Protein AF-A0A837LE75-F1 (afdb_monomer_lite)

Structure (mmCIF, N/CA/C/O backbone):
data_AF-A0A837LE75-F1
#
_entry.id   AF-A0A837LE75-F1
#
loop_
_atom_site.group_PDB
_atom_site.id
_atom_site.type_symbol
_atom_site.label_atom_id
_atom_site.label_alt_id
_atom_site.label_comp_id
_atom_site.label_asym_id
_atom_site.label_entity_id
_atom_site.label_seq_id
_atom_site.pdbx_PDB_ins_code
_atom_site.Cartn_x
_atom_site.Cartn_y
_atom_site.Cartn_z
_atom_site.occupancy
_atom_site.B_iso_or_equiv
_atom_site.auth_seq_id
_atom_site.auth_comp_id
_atom_site.auth_asym_id
_atom_site.auth_atom_id
_atom_site.pdbx_PDB_model_num
ATOM 1 N N . MET A 1 1 ? 60.185 0.222 -53.950 1.00 62.78 1 MET A N 1
ATOM 2 C CA . MET A 1 1 ? 59.502 -1.043 -53.575 1.00 62.78 1 MET A CA 1
ATOM 3 C C . MET A 1 1 ? 58.817 -0.956 -52.205 1.00 62.78 1 MET A C 1
ATOM 5 O O . MET A 1 1 ? 57.652 -1.313 -52.113 1.00 62.78 1 MET A O 1
ATOM 9 N N . ILE A 1 2 ? 59.466 -0.411 -51.167 1.00 72.25 2 ILE A N 1
ATOM 10 C CA . ILE A 1 2 ? 58.915 -0.300 -49.795 1.00 72.25 2 ILE A CA 1
ATOM 11 C C . ILE A 1 2 ? 57.685 0.628 -49.698 1.00 72.25 2 ILE A C 1
ATOM 13 O O . ILE A 1 2 ? 56.722 0.315 -49.006 1.00 72.25 2 ILE A O 1
ATOM 17 N N . SER A 1 3 ? 57.659 1.728 -50.453 1.00 73.44 3 SER A N 1
ATOM 18 C CA . SER A 1 3 ? 56.546 2.693 -50.466 1.00 73.44 3 SER A CA 1
ATOM 19 C C . SER A 1 3 ? 55.204 2.097 -50.919 1.00 73.44 3 SER A C 1
ATOM 21 O O . SER A 1 3 ? 54.156 2.481 -50.404 1.00 73.44 3 SER A O 1
ATOM 23 N N . ALA A 1 4 ? 55.215 1.122 -51.834 1.00 76.75 4 ALA A N 1
ATOM 24 C CA . ALA A 1 4 ? 54.007 0.430 -52.289 1.00 76.75 4 ALA A CA 1
ATOM 25 C C . ALA A 1 4 ? 53.453 -0.539 -51.229 1.00 76.75 4 ALA A C 1
ATOM 27 O O . ALA A 1 4 ? 52.238 -0.645 -51.063 1.00 76.75 4 ALA A O 1
ATOM 28 N N . LEU A 1 5 ? 54.339 -1.203 -50.478 1.00 78.44 5 LEU A N 1
ATOM 29 C CA . LEU A 1 5 ? 53.972 -2.072 -49.356 1.00 78.44 5 LEU A CA 1
ATOM 30 C C . LEU A 1 5 ? 53.360 -1.259 -48.213 1.00 78.44 5 LEU A C 1
ATOM 32 O O . LEU A 1 5 ? 52.272 -1.593 -47.752 1.00 78.44 5 LEU A O 1
ATOM 36 N N . VAL A 1 6 ? 53.992 -0.146 -47.826 1.00 86.25 6 VAL A N 1
ATOM 37 C CA . VAL A 1 6 ? 53.467 0.757 -46.786 1.00 86.25 6 VAL A CA 1
ATOM 38 C C . VAL A 1 6 ? 52.082 1.277 -47.167 1.00 86.25 6 VAL A C 1
ATOM 40 O O . VAL A 1 6 ? 51.155 1.198 -46.366 1.00 86.25 6 VAL A O 1
ATOM 43 N N . LYS A 1 7 ? 51.901 1.729 -48.414 1.00 82.06 7 LYS A N 1
ATOM 44 C CA . LYS A 1 7 ? 50.605 2.228 -48.897 1.00 82.06 7 LYS A CA 1
ATOM 45 C C . LYS A 1 7 ? 49.516 1.148 -48.877 1.00 82.06 7 LYS A C 1
ATOM 47 O O . LYS A 1 7 ? 48.367 1.452 -48.565 1.00 82.06 7 LYS A O 1
ATOM 52 N N . ARG A 1 8 ? 49.870 -0.111 -49.160 1.00 82.88 8 ARG A N 1
ATOM 53 C CA . ARG A 1 8 ? 48.943 -1.252 -49.118 1.00 82.88 8 ARG A CA 1
ATOM 54 C C . ARG A 1 8 ? 48.515 -1.598 -47.689 1.00 82.88 8 ARG A C 1
ATOM 56 O O . ARG A 1 8 ? 47.321 -1.759 -47.457 1.00 82.88 8 ARG A O 1
ATOM 63 N N . TYR A 1 9 ? 49.447 -1.644 -46.738 1.00 88.06 9 TYR A N 1
ATOM 64 C CA . TYR A 1 9 ? 49.122 -1.876 -45.324 1.00 88.06 9 TYR A C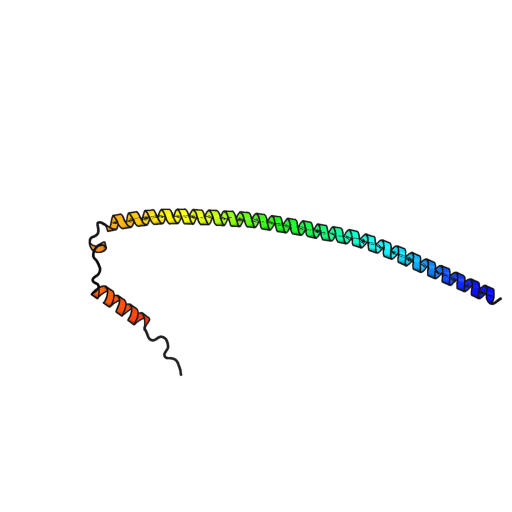A 1
ATOM 65 C C . TYR A 1 9 ? 48.324 -0.722 -44.709 1.00 88.06 9 TYR A C 1
ATOM 67 O O . TYR A 1 9 ? 47.401 -0.950 -43.932 1.00 88.06 9 TYR A O 1
ATOM 75 N N . TRP A 1 10 ? 48.622 0.515 -45.103 1.00 89.31 10 TRP A N 1
ATOM 76 C CA . TRP A 1 10 ? 47.895 1.692 -44.629 1.00 89.31 10 TRP A CA 1
ATOM 77 C C . TRP A 1 10 ? 46.443 1.718 -45.131 1.00 89.31 10 TRP A C 1
ATOM 79 O O . TRP A 1 10 ? 45.523 1.985 -44.361 1.00 89.31 10 TRP A O 1
ATOM 89 N N . LEU A 1 11 ? 46.219 1.337 -46.395 1.00 88.06 11 LEU A N 1
ATOM 90 C CA . LEU A 1 11 ? 44.876 1.118 -46.942 1.00 88.06 11 LEU A CA 1
ATOM 91 C C . LEU A 1 11 ? 44.121 0.009 -46.197 1.00 88.06 11 LEU A C 1
ATOM 93 O O . LEU A 1 11 ? 42.947 0.180 -45.887 1.00 88.06 11 LEU A O 1
ATOM 97 N N . GLN A 1 12 ? 44.783 -1.105 -45.874 1.00 87.50 12 GLN A N 1
ATOM 98 C CA . GLN A 1 12 ? 44.158 -2.195 -45.118 1.00 87.50 12 GLN A CA 1
ATOM 99 C C . GLN A 1 12 ? 43.742 -1.762 -43.706 1.00 87.50 12 GLN A C 1
ATOM 101 O O . GLN A 1 12 ? 42.633 -2.081 -43.283 1.00 87.50 12 GLN A O 1
ATOM 106 N N . LEU A 1 13 ? 44.578 -0.993 -43.002 1.00 92.00 13 LEU A N 1
ATOM 107 C CA . LEU A 1 13 ? 44.230 -0.455 -41.683 1.00 92.00 13 LEU A CA 1
ATOM 108 C C . LEU A 1 13 ? 43.022 0.483 -41.739 1.00 92.00 13 LEU A C 1
ATOM 110 O O . LEU A 1 13 ? 42.136 0.384 -40.892 1.00 92.00 13 LEU A O 1
ATOM 114 N N . LEU A 1 14 ? 42.948 1.346 -42.756 1.00 92.50 14 LEU A N 1
ATOM 115 C CA . LEU A 1 14 ? 41.791 2.219 -42.965 1.00 92.50 14 LEU A CA 1
ATOM 116 C C . LEU A 1 14 ? 40.505 1.421 -43.193 1.00 92.50 14 LEU A C 1
ATOM 118 O O . LEU A 1 14 ? 39.474 1.745 -42.610 1.00 92.50 14 LEU A O 1
ATOM 122 N N . VAL A 1 15 ? 40.568 0.355 -43.995 1.00 92.56 15 VAL A N 1
ATOM 123 C CA . VAL A 1 15 ? 39.413 -0.518 -44.252 1.00 92.56 15 VAL A CA 1
ATOM 124 C C . VAL A 1 15 ? 38.952 -1.215 -42.969 1.00 92.56 15 VAL A C 1
ATOM 126 O O . VAL A 1 15 ? 37.757 -1.232 -42.684 1.00 92.56 15 VAL A O 1
ATOM 129 N N . VAL A 1 16 ? 39.877 -1.737 -42.159 1.00 94.50 16 VAL A N 1
ATOM 130 C CA . VAL A 1 16 ? 39.540 -2.385 -40.878 1.00 94.50 16 VAL A CA 1
ATOM 131 C C . VAL A 1 16 ? 38.930 -1.385 -39.892 1.00 94.50 16 VAL A C 1
ATOM 133 O O . VAL A 1 16 ? 37.922 -1.695 -39.258 1.00 94.50 16 VAL A O 1
ATOM 136 N N . ALA A 1 17 ? 39.481 -0.172 -39.802 1.00 94.44 17 ALA A N 1
ATOM 137 C CA . ALA A 1 17 ? 38.923 0.887 -38.964 1.00 94.44 17 ALA A CA 1
ATOM 138 C C . ALA A 1 17 ? 37.493 1.257 -39.393 1.00 94.44 17 ALA A C 1
ATOM 140 O O . ALA A 1 17 ? 36.607 1.396 -38.550 1.00 94.44 17 ALA A O 1
ATOM 141 N N . LEU A 1 18 ? 37.245 1.347 -40.701 1.00 94.88 18 LEU A N 1
ATOM 142 C CA . LEU A 1 18 ? 35.936 1.695 -41.254 1.00 94.88 18 LEU A CA 1
ATOM 143 C C . LEU A 1 18 ? 34.887 0.605 -40.972 1.00 94.88 18 LEU A C 1
ATOM 145 O O . LEU A 1 18 ? 33.762 0.920 -40.583 1.00 94.88 18 LEU A O 1
ATOM 149 N N . ILE A 1 19 ? 35.272 -0.672 -41.074 1.00 94.38 19 ILE A N 1
ATOM 150 C CA . ILE A 1 19 ? 34.418 -1.812 -40.699 1.00 94.38 19 ILE A CA 1
ATOM 151 C C . ILE A 1 19 ? 34.115 -1.796 -39.194 1.00 94.38 19 ILE A C 1
ATOM 153 O O . ILE A 1 19 ? 32.966 -2.001 -38.803 1.00 94.38 19 ILE A O 1
ATOM 157 N N . GLY A 1 20 ? 35.112 -1.514 -38.350 1.00 93.94 20 GLY A N 1
ATOM 158 C CA . GLY A 1 20 ? 34.927 -1.418 -36.899 1.00 93.94 20 GLY A CA 1
ATOM 159 C C . GLY A 1 20 ? 33.935 -0.322 -36.500 1.00 93.94 20 GLY A C 1
ATOM 160 O O . GLY A 1 20 ? 33.038 -0.563 -35.692 1.00 93.94 20 GLY A O 1
ATOM 161 N N . VAL A 1 21 ? 34.038 0.859 -37.119 1.00 92.12 21 VAL A N 1
ATOM 162 C CA . VAL A 1 21 ? 33.100 1.971 -36.896 1.00 92.12 21 VAL A CA 1
ATOM 163 C C . VAL A 1 21 ? 31.687 1.593 -37.344 1.00 92.12 21 VAL A C 1
ATOM 165 O O . VAL A 1 21 ? 30.736 1.787 -36.588 1.00 92.12 21 VAL A O 1
ATOM 168 N N . LEU A 1 22 ? 31.533 0.998 -38.530 1.00 91.81 22 LEU A N 1
ATOM 169 C CA . LEU A 1 22 ? 30.228 0.539 -39.020 1.00 91.81 22 LEU A CA 1
ATOM 170 C C . LEU A 1 22 ? 29.589 -0.493 -38.080 1.00 91.81 22 LEU A C 1
ATOM 172 O O . LEU A 1 22 ? 28.404 -0.380 -37.767 1.00 91.81 22 LEU A O 1
ATOM 176 N N . ALA A 1 23 ? 30.363 -1.461 -37.585 1.00 89.12 23 ALA A N 1
ATOM 177 C CA . ALA A 1 23 ? 29.877 -2.465 -36.640 1.00 89.12 23 ALA A CA 1
ATOM 178 C C . ALA A 1 23 ? 29.416 -1.837 -35.312 1.00 89.12 23 ALA A C 1
ATOM 180 O O . ALA A 1 23 ? 28.351 -2.190 -34.802 1.00 89.12 23 ALA A O 1
ATOM 181 N N . PHE A 1 24 ? 30.169 -0.864 -34.788 1.00 89.00 24 PHE A N 1
ATOM 182 C CA . PHE A 1 24 ? 29.798 -0.127 -33.580 1.00 89.00 24 PHE A CA 1
ATOM 183 C C . PHE A 1 24 ? 28.486 0.646 -33.759 1.00 89.00 24 PHE A C 1
ATOM 185 O O . PHE A 1 24 ? 27.592 0.542 -32.921 1.00 89.00 24 PHE A O 1
ATOM 192 N N . PHE A 1 25 ? 28.334 1.371 -34.872 1.00 86.00 25 PHE A N 1
ATOM 193 C CA . PHE A 1 25 ? 27.112 2.125 -35.159 1.00 86.00 25 PHE A CA 1
ATOM 194 C C . PHE A 1 25 ? 25.889 1.219 -35.317 1.00 86.00 25 PHE A C 1
ATOM 196 O O . PHE A 1 25 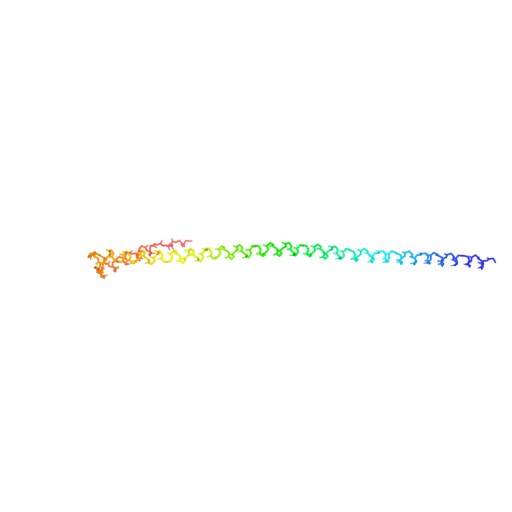? 24.826 1.535 -34.784 1.00 86.00 25 PHE A O 1
ATOM 203 N N . VAL A 1 26 ? 26.030 0.077 -35.996 1.00 84.56 26 VAL A N 1
ATOM 204 C CA . VAL A 1 26 ? 24.940 -0.902 -36.132 1.00 84.56 26 VAL A CA 1
ATOM 205 C C . VAL A 1 26 ? 24.535 -1.466 -34.770 1.00 84.56 26 VAL A C 1
ATOM 207 O O . VAL A 1 26 ? 23.338 -1.587 -34.500 1.00 84.56 26 VAL A O 1
ATOM 210 N N . ASN A 1 27 ? 25.499 -1.781 -33.901 1.00 80.81 27 ASN A N 1
ATOM 211 C CA . ASN A 1 27 ? 25.201 -2.295 -32.566 1.00 80.81 27 ASN A CA 1
ATOM 212 C C . ASN A 1 27 ? 24.532 -1.230 -31.684 1.00 80.81 27 ASN A C 1
ATOM 214 O O . ASN A 1 27 ? 23.483 -1.485 -31.105 1.00 80.81 27 ASN A O 1
ATOM 218 N N . HIS A 1 28 ? 25.062 -0.005 -31.681 1.00 80.19 28 HIS A N 1
ATOM 219 C CA . HIS A 1 28 ? 24.489 1.116 -30.934 1.00 80.19 28 HIS A CA 1
ATOM 220 C C . HIS A 1 28 ? 23.045 1.426 -31.362 1.00 80.19 28 HIS A C 1
ATOM 222 O O . HIS A 1 28 ? 22.177 1.674 -30.526 1.00 80.19 28 HIS A O 1
ATOM 228 N N . TYR A 1 29 ? 22.751 1.362 -32.665 1.00 74.50 29 TYR A N 1
ATOM 229 C CA . TYR A 1 29 ? 21.395 1.595 -33.164 1.00 74.50 29 TYR A CA 1
ATOM 230 C C . TYR A 1 29 ? 20.432 0.443 -32.827 1.00 74.50 29 TYR A C 1
ATOM 232 O O . TYR A 1 29 ? 19.246 0.679 -32.590 1.00 74.50 29 TYR A O 1
ATOM 240 N N . ARG A 1 30 ? 20.929 -0.801 -32.758 1.00 71.25 30 ARG A N 1
ATOM 241 C CA . ARG A 1 30 ? 20.142 -1.966 -32.319 1.00 71.25 30 ARG A CA 1
ATOM 242 C C . ARG A 1 30 ? 19.823 -1.924 -30.825 1.00 71.25 30 ARG A C 1
ATOM 244 O O . ARG A 1 30 ? 18.673 -2.165 -30.458 1.00 71.25 30 ARG A O 1
ATOM 251 N N . ASP A 1 31 ? 20.787 -1.557 -29.987 1.00 67.50 31 ASP A N 1
ATOM 252 C CA . ASP A 1 31 ? 20.604 -1.474 -28.532 1.00 67.50 31 ASP A CA 1
ATOM 253 C C . ASP A 1 31 ? 19.597 -0.372 -28.141 1.00 67.50 31 ASP A C 1
ATOM 255 O O . ASP A 1 31 ? 18.791 -0.540 -27.217 1.00 67.50 31 ASP A O 1
ATOM 259 N N . ASN A 1 32 ? 19.548 0.718 -28.916 1.00 63.75 32 ASN A N 1
ATOM 260 C CA . ASN A 1 32 ? 18.567 1.796 -28.742 1.00 63.75 32 ASN A CA 1
ATOM 261 C C . ASN A 1 32 ? 17.123 1.365 -29.078 1.00 63.75 32 ASN A C 1
ATOM 263 O O . ASN A 1 32 ? 16.166 1.868 -28.487 1.00 63.75 32 ASN A O 1
ATOM 267 N N . ALA A 1 33 ? 16.934 0.415 -29.998 1.00 62.53 33 ALA A N 1
ATOM 268 C CA . ALA A 1 33 ? 15.602 -0.099 -30.330 1.00 62.53 33 ALA A CA 1
ATOM 269 C C . ALA A 1 33 ? 15.056 -1.051 -29.250 1.00 62.53 33 ALA A C 1
ATOM 271 O O . ALA A 1 33 ? 13.855 -1.057 -28.966 1.00 62.53 33 ALA A O 1
ATOM 272 N N . ILE A 1 34 ? 15.934 -1.838 -28.621 1.00 64.25 34 ILE A N 1
ATOM 273 C CA . ILE A 1 34 ? 15.562 -2.791 -27.563 1.00 64.25 34 ILE A CA 1
ATOM 274 C C . ILE A 1 34 ? 15.176 -2.046 -26.281 1.00 64.25 34 ILE A C 1
ATOM 276 O O . ILE A 1 34 ? 14.158 -2.363 -25.667 1.00 64.25 34 ILE A O 1
ATOM 280 N N . THR A 1 35 ? 15.922 -1.001 -25.925 1.00 65.44 35 THR A N 1
ATOM 281 C CA . THR A 1 35 ? 15.638 -0.169 -24.745 1.00 65.44 35 THR A CA 1
ATOM 282 C C . THR A 1 35 ? 14.293 0.555 -24.834 1.00 65.44 35 THR A C 1
ATOM 284 O O . THR A 1 35 ? 13.582 0.638 -23.833 1.00 65.44 35 THR A O 1
ATOM 287 N N . TYR A 1 36 ? 13.881 1.022 -26.017 1.00 60.31 36 TYR A N 1
ATOM 288 C CA . TYR A 1 36 ? 12.577 1.678 -26.186 1.00 60.31 36 TYR A CA 1
ATOM 289 C C . TYR A 1 36 ? 11.393 0.715 -26.005 1.00 60.31 36 TYR A C 1
ATOM 291 O O . TYR A 1 36 ? 10.347 1.094 -25.470 1.00 60.31 36 TYR A O 1
ATOM 299 N N . LYS A 1 37 ? 11.554 -0.541 -26.439 1.00 62.62 37 LYS A N 1
ATOM 300 C CA . LYS A 1 37 ? 10.543 -1.590 -26.270 1.00 62.62 37 LYS A CA 1
ATOM 301 C C . LYS A 1 37 ? 10.470 -2.068 -24.818 1.00 62.62 37 LYS A C 1
ATOM 303 O O . LYS A 1 37 ? 9.375 -2.157 -24.273 1.00 62.62 37 LYS A O 1
ATOM 308 N N . ASP A 1 38 ? 11.620 -2.272 -24.178 1.00 70.50 38 ASP A N 1
ATOM 309 C CA . ASP A 1 38 ? 11.706 -2.670 -22.768 1.00 70.50 38 ASP A CA 1
ATOM 310 C C . ASP A 1 38 ? 11.086 -1.618 -21.834 1.00 70.50 38 ASP A C 1
ATOM 312 O O . ASP A 1 38 ? 10.307 -1.947 -20.941 1.00 70.50 38 ASP A O 1
ATOM 316 N N . GLN A 1 39 ? 11.319 -0.326 -22.096 1.00 62.66 39 GLN A N 1
ATOM 317 C CA . GLN A 1 39 ? 10.675 0.743 -21.328 1.00 62.66 39 GLN A CA 1
ATOM 318 C C . GLN A 1 39 ? 9.149 0.743 -21.470 1.00 62.66 39 GLN A C 1
ATOM 320 O O . GLN A 1 39 ? 8.448 0.991 -20.487 1.00 62.66 39 GLN A O 1
ATOM 325 N N . ARG A 1 40 ? 8.623 0.457 -22.668 1.00 61.97 40 ARG A N 1
ATOM 326 C CA . ARG A 1 40 ? 7.176 0.343 -22.904 1.00 61.97 40 ARG A CA 1
ATOM 327 C C . ARG A 1 40 ? 6.583 -0.856 -22.181 1.00 61.97 40 ARG A C 1
ATOM 329 O O . ARG A 1 40 ? 5.559 -0.688 -21.527 1.00 61.97 40 ARG A O 1
ATOM 336 N N . ASP A 1 41 ? 7.223 -2.018 -22.257 1.00 68.25 41 ASP A N 1
ATOM 337 C CA . ASP A 1 41 ? 6.757 -3.216 -21.554 1.00 68.25 41 ASP A CA 1
ATOM 338 C C . ASP A 1 41 ? 6.818 -3.008 -20.037 1.00 68.25 41 ASP A C 1
ATOM 340 O O . ASP A 1 41 ? 5.851 -3.295 -19.335 1.00 68.25 41 ASP A O 1
ATOM 344 N N . LYS A 1 42 ? 7.873 -2.370 -19.524 1.00 67.44 42 LYS A N 1
ATOM 345 C CA . LYS A 1 42 ? 7.983 -2.008 -18.106 1.00 67.44 42 LYS A CA 1
ATOM 346 C C . LYS A 1 42 ? 6.923 -0.994 -17.671 1.00 67.44 42 LYS A C 1
ATOM 348 O O . LYS A 1 42 ? 6.362 -1.122 -16.583 1.00 67.44 42 LYS A O 1
ATOM 353 N N . ALA A 1 43 ? 6.628 0.006 -18.501 1.00 64.94 43 ALA A N 1
ATOM 354 C CA . ALA A 1 43 ? 5.567 0.976 -18.237 1.00 64.94 43 ALA A CA 1
ATOM 355 C C . ALA A 1 43 ? 4.177 0.331 -18.297 1.00 64.94 43 ALA A C 1
ATOM 357 O O . ALA A 1 43 ? 3.335 0.639 -17.456 1.00 64.94 43 ALA A O 1
ATOM 358 N N . LYS A 1 44 ? 3.953 -0.594 -19.236 1.00 65.31 44 LYS A N 1
ATOM 359 C CA . LYS A 1 44 ? 2.702 -1.340 -19.378 1.00 65.31 44 LYS A CA 1
ATOM 360 C C . LYS A 1 44 ? 2.476 -2.274 -18.194 1.00 65.31 44 LYS A C 1
ATOM 362 O O . LYS A 1 44 ? 1.424 -2.194 -17.577 1.00 65.31 44 LYS A O 1
ATOM 367 N N . VAL A 1 45 ? 3.482 -3.057 -17.805 1.00 63.25 45 VAL A N 1
ATOM 368 C CA . VAL A 1 45 ? 3.434 -3.889 -16.593 1.00 63.25 45 VAL A CA 1
ATOM 369 C C . VAL A 1 45 ? 3.179 -3.018 -15.367 1.00 63.25 45 VAL A C 1
ATOM 371 O O . VAL A 1 45 ? 2.334 -3.350 -14.546 1.00 63.25 45 VAL A O 1
ATOM 374 N N . ARG A 1 46 ? 3.835 -1.857 -15.246 1.00 60.34 46 ARG A N 1
ATOM 375 C CA . ARG A 1 46 ? 3.591 -0.942 -14.123 1.00 60.34 46 ARG A CA 1
ATOM 376 C C . ARG A 1 46 ? 2.165 -0.382 -14.131 1.00 60.34 46 ARG A C 1
ATOM 378 O O . ARG A 1 46 ? 1.561 -0.281 -13.065 1.00 60.34 46 ARG A O 1
ATOM 385 N N . ALA A 1 47 ? 1.625 -0.043 -15.297 1.00 60.31 47 ALA A N 1
ATOM 386 C CA . ALA A 1 47 ? 0.250 0.421 -15.445 1.00 60.31 47 ALA A CA 1
ATOM 387 C C . ALA A 1 47 ? -0.755 -0.682 -15.086 1.00 60.31 47 ALA A C 1
ATOM 389 O O . ALA A 1 47 ? -1.597 -0.446 -14.230 1.00 60.31 47 ALA A O 1
ATOM 390 N N . GLU A 1 48 ? -0.590 -1.897 -15.615 1.00 61.22 48 GLU A N 1
ATOM 391 C CA . GLU A 1 48 ? -1.416 -3.065 -15.277 1.00 61.22 48 GLU A CA 1
ATOM 392 C C . GLU A 1 48 ? -1.323 -3.408 -13.782 1.00 61.22 48 GLU A C 1
ATOM 394 O O . GLU A 1 48 ? -2.343 -3.646 -13.138 1.00 61.22 48 GLU A O 1
ATOM 399 N N . THR A 1 49 ? -0.128 -3.352 -13.179 1.00 60.91 49 THR A N 1
ATOM 400 C CA . THR A 1 49 ? 0.015 -3.546 -11.725 1.00 60.91 49 THR A CA 1
ATOM 401 C C . THR A 1 49 ? -0.663 -2.436 -10.929 1.00 60.91 49 THR A C 1
ATOM 403 O O . THR A 1 49 ? -1.270 -2.720 -9.904 1.00 60.91 49 THR A O 1
ATOM 406 N N . SER A 1 50 ? -0.604 -1.184 -11.393 1.00 57.19 50 SER A N 1
ATOM 407 C CA . SER A 1 50 ? -1.237 -0.051 -10.708 1.00 57.19 50 SER A CA 1
ATOM 408 C C . SER A 1 50 ? -2.753 -0.132 -10.823 1.00 57.19 50 SER A C 1
ATOM 410 O O . SER A 1 50 ? -3.439 0.063 -9.833 1.00 57.19 50 SER A O 1
ATOM 412 N N . GLU A 1 51 ? -3.274 -0.507 -11.988 1.00 60.84 51 GLU A N 1
ATOM 413 C CA . GLU A 1 51 ? -4.698 -0.727 -12.233 1.00 60.84 51 GLU A CA 1
ATOM 414 C C . GLU A 1 51 ? -5.236 -1.906 -11.406 1.00 60.84 51 GLU A C 1
ATOM 416 O O . GLU A 1 51 ? -6.270 -1.784 -10.746 1.00 60.84 51 GLU A O 1
ATOM 421 N N . ALA A 1 52 ? -4.492 -3.014 -11.330 1.00 62.34 52 ALA A N 1
ATOM 422 C CA . ALA A 1 52 ? -4.830 -4.154 -10.479 1.00 62.34 52 ALA A CA 1
ATOM 423 C C . ALA A 1 52 ? -4.790 -3.805 -8.979 1.00 62.34 52 ALA A C 1
ATOM 425 O O . ALA A 1 52 ? -5.660 -4.235 -8.216 1.00 62.34 52 ALA A O 1
ATOM 426 N N . ILE A 1 53 ? -3.813 -3.005 -8.541 1.00 60.56 53 ILE A N 1
ATOM 427 C CA . ILE A 1 53 ? -3.744 -2.512 -7.160 1.00 60.56 53 ILE A CA 1
ATOM 428 C C . ILE A 1 53 ? -4.918 -1.564 -6.882 1.00 60.56 53 ILE A C 1
ATOM 430 O O . ILE A 1 53 ? -5.598 -1.719 -5.869 1.00 60.56 53 ILE A O 1
ATOM 434 N N . THR A 1 54 ? -5.215 -0.626 -7.782 1.00 62.41 54 THR A N 1
ATOM 435 C CA . THR A 1 54 ? -6.302 0.346 -7.615 1.00 62.41 54 THR A CA 1
ATOM 436 C C . THR A 1 54 ? -7.671 -0.328 -7.565 1.00 62.41 54 THR A C 1
ATOM 438 O O . THR A 1 54 ? -8.464 0.003 -6.685 1.00 62.41 54 THR A O 1
ATOM 441 N N . ASN A 1 55 ? -7.941 -1.322 -8.412 1.00 61.31 55 ASN A N 1
ATOM 442 C CA . ASN A 1 55 ? -9.202 -2.069 -8.376 1.00 61.31 55 ASN A CA 1
ATOM 443 C C . ASN A 1 55 ? -9.386 -2.837 -7.057 1.00 61.31 55 ASN A C 1
ATOM 445 O O . ASN A 1 55 ? -10.481 -2.837 -6.486 1.00 61.31 55 ASN A O 1
ATOM 449 N N . ASN A 1 56 ? -8.313 -3.422 -6.514 1.00 63.06 56 ASN A N 1
ATOM 450 C CA . ASN A 1 56 ? -8.353 -4.071 -5.202 1.00 63.06 56 ASN A CA 1
ATOM 451 C C . ASN A 1 56 ? -8.566 -3.067 -4.062 1.00 63.06 56 ASN A C 1
ATOM 453 O O . ASN A 1 56 ? -9.372 -3.316 -3.163 1.00 63.06 56 ASN A O 1
ATOM 457 N N . VAL A 1 57 ? -7.894 -1.913 -4.104 1.00 68.88 57 VAL A N 1
ATOM 458 C CA . VAL A 1 57 ? -8.039 -0.864 -3.084 1.00 68.88 57 VAL A CA 1
ATOM 459 C C . VAL A 1 57 ? -9.442 -0.254 -3.109 1.00 68.88 57 VAL A C 1
ATOM 461 O O . VAL A 1 57 ? -10.039 -0.108 -2.047 1.00 68.88 57 VAL A O 1
ATOM 464 N N . ILE A 1 58 ? -10.013 0.041 -4.283 1.00 69.31 58 ILE A N 1
ATOM 465 C CA . ILE A 1 58 ? -11.386 0.566 -4.408 1.00 69.31 58 ILE A CA 1
ATOM 466 C C . ILE A 1 58 ? -12.403 -0.452 -3.884 1.00 69.31 58 ILE A C 1
ATOM 468 O O . ILE A 1 58 ? -13.286 -0.096 -3.102 1.00 69.31 58 ILE A O 1
ATOM 472 N N . THR A 1 59 ? -12.252 -1.726 -4.256 1.00 72.75 59 THR A N 1
ATOM 473 C CA . THR A 1 59 ? -13.117 -2.809 -3.759 1.00 72.75 59 THR A CA 1
ATOM 474 C C . THR A 1 59 ? -13.037 -2.921 -2.236 1.00 72.75 59 THR A C 1
ATOM 476 O O . THR A 1 59 ? -14.061 -3.009 -1.560 1.00 72.75 59 THR A O 1
ATOM 479 N N . THR A 1 60 ? -11.827 -2.825 -1.680 1.00 69.00 60 THR A N 1
ATOM 480 C CA . THR A 1 60 ? -11.599 -2.843 -0.229 1.00 69.00 60 THR A CA 1
ATOM 481 C C . THR A 1 60 ? -12.198 -1.611 0.457 1.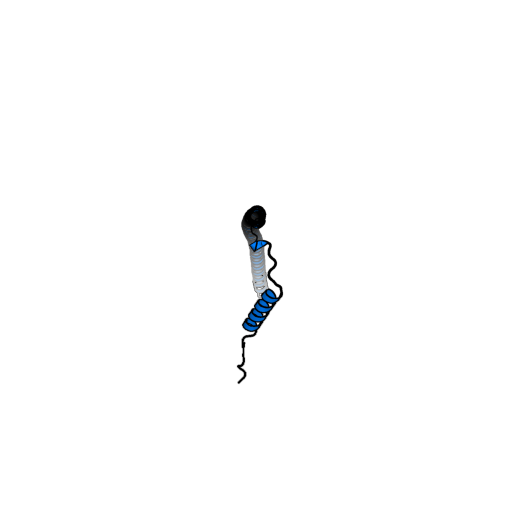00 69.00 60 THR A C 1
ATOM 483 O O . THR A 1 60 ? -12.801 -1.735 1.518 1.00 69.00 60 THR A O 1
ATOM 486 N N . MET A 1 61 ? -12.093 -0.425 -0.147 1.00 72.19 61 MET A N 1
ATOM 487 C CA . MET A 1 61 ? -12.655 0.822 0.385 1.00 72.19 61 MET A CA 1
ATOM 488 C C . MET A 1 61 ? -14.187 0.763 0.464 1.00 72.19 61 MET A C 1
ATOM 490 O O . MET A 1 61 ? -14.764 1.170 1.473 1.00 72.19 61 MET A O 1
ATOM 494 N N . ASN A 1 62 ? -14.838 0.219 -0.570 1.00 77.25 62 ASN A N 1
ATOM 495 C CA . ASN A 1 62 ? -16.286 0.001 -0.583 1.00 77.25 62 ASN A CA 1
ATOM 496 C C . ASN A 1 62 ? -16.699 -1.022 0.482 1.00 77.25 62 ASN A C 1
ATOM 498 O O . ASN A 1 62 ? -17.585 -0.736 1.281 1.00 77.25 62 ASN A O 1
ATOM 502 N N . LEU A 1 63 ? -15.986 -2.149 0.584 1.00 78.44 63 LEU A N 1
ATOM 503 C CA . LEU A 1 63 ? -16.238 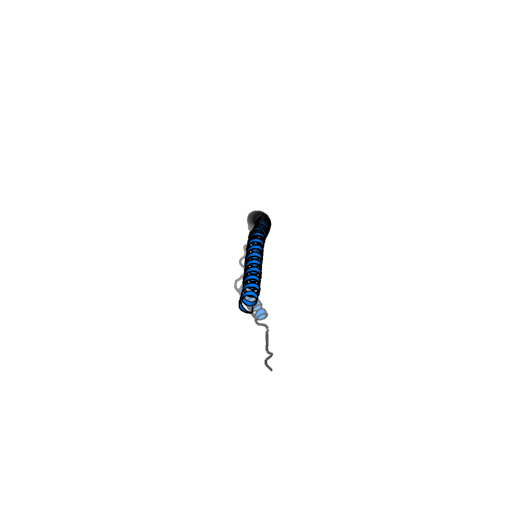-3.158 1.616 1.00 78.44 63 LEU A CA 1
ATOM 504 C C . LEU A 1 63 ? -16.097 -2.586 3.038 1.00 78.44 63 LEU A C 1
ATOM 506 O O . LEU A 1 63 ? -16.955 -2.812 3.887 1.00 78.44 63 LEU A O 1
ATOM 510 N N . ILE A 1 64 ? -15.041 -1.811 3.308 1.00 81.19 64 ILE A N 1
ATOM 511 C CA . ILE A 1 64 ? -14.834 -1.159 4.611 1.00 81.19 64 ILE A CA 1
ATOM 512 C C . ILE A 1 64 ? -15.952 -0.153 4.899 1.00 81.19 64 ILE A C 1
ATOM 514 O O . ILE A 1 64 ? -16.426 -0.073 6.035 1.00 81.19 64 ILE A O 1
ATOM 518 N N . ARG A 1 65 ? -16.385 0.612 3.891 1.00 81.19 65 ARG A N 1
ATOM 519 C CA . ARG A 1 65 ? -17.492 1.561 4.033 1.00 81.19 65 ARG A CA 1
ATOM 520 C C . ARG A 1 65 ? -18.793 0.846 4.383 1.00 81.19 65 ARG A C 1
ATOM 522 O O . ARG A 1 65 ? -19.454 1.271 5.328 1.00 81.19 65 ARG A O 1
ATOM 529 N N . ASP A 1 66 ? -19.106 -0.245 3.694 1.00 84.75 66 ASP A N 1
ATOM 530 C CA . ASP A 1 66 ? -20.314 -1.038 3.925 1.00 84.75 66 ASP A CA 1
ATOM 531 C C . ASP A 1 66 ? -20.304 -1.681 5.317 1.00 84.75 66 ASP A C 1
ATOM 533 O O . ASP A 1 66 ? -21.287 -1.582 6.053 1.00 84.75 66 ASP A O 1
ATOM 537 N N . ILE A 1 67 ? -19.169 -2.255 5.738 1.00 84.12 67 ILE A N 1
ATOM 538 C CA . ILE A 1 67 ? -18.997 -2.807 7.092 1.00 84.12 67 ILE A CA 1
ATOM 539 C C . ILE A 1 67 ? -19.145 -1.705 8.145 1.00 84.12 67 ILE A C 1
ATOM 541 O O . ILE A 1 67 ? -19.824 -1.899 9.156 1.00 84.12 67 ILE A O 1
ATOM 545 N N . SER A 1 68 ? -18.530 -0.542 7.925 1.00 88.38 68 SER A N 1
ATOM 546 C CA . SER A 1 68 ? -18.617 0.601 8.837 1.00 88.38 68 SER A CA 1
ATOM 547 C C . SER A 1 68 ? -20.053 1.109 8.952 1.00 88.38 68 SER A C 1
ATOM 549 O O . SER A 1 68 ? -20.550 1.302 10.060 1.00 88.38 68 SER A O 1
ATOM 551 N N . GLN A 1 69 ? -20.762 1.244 7.831 1.00 87.50 69 GLN A N 1
ATOM 552 C CA . GLN A 1 69 ? -22.157 1.673 7.807 1.00 87.50 69 GLN A CA 1
ATOM 553 C C . GLN A 1 69 ? -23.076 0.651 8.484 1.00 87.50 69 GLN A C 1
ATOM 555 O O . GLN A 1 69 ? -23.885 1.033 9.329 1.00 87.50 69 GLN A O 1
ATOM 560 N N . ALA A 1 70 ? -22.920 -0.642 8.190 1.00 89.12 70 ALA A N 1
ATOM 561 C CA . ALA A 1 70 ? -23.657 -1.707 8.868 1.00 89.12 70 ALA A CA 1
ATOM 562 C C . ALA A 1 70 ? -23.387 -1.704 10.382 1.00 89.12 70 ALA A C 1
ATOM 564 O O . ALA A 1 70 ? -24.316 -1.804 11.182 1.00 89.12 70 ALA A O 1
ATOM 565 N N . THR A 1 71 ? -22.130 -1.503 10.785 1.00 87.88 71 THR A N 1
ATOM 566 C CA . THR A 1 71 ? -21.731 -1.420 12.198 1.00 87.88 71 THR A CA 1
ATOM 567 C C . THR A 1 71 ? -22.338 -0.198 12.888 1.00 87.88 71 THR A C 1
ATOM 569 O O . THR A 1 71 ? -22.835 -0.312 14.007 1.00 87.88 71 THR A O 1
ATOM 572 N N . GLN A 1 72 ? -22.328 0.971 12.243 1.00 87.25 72 GLN A N 1
ATOM 573 C CA . GLN A 1 72 ? -22.940 2.189 12.784 1.00 87.25 72 GLN A CA 1
ATOM 574 C C . GLN A 1 72 ? -24.460 2.052 12.907 1.00 87.25 72 GLN A C 1
ATOM 576 O O . GLN A 1 72 ? -25.031 2.413 13.934 1.00 87.25 72 GLN A O 1
ATOM 581 N N . ASN A 1 73 ? -25.114 1.457 11.909 1.00 89.75 73 ASN A N 1
ATOM 582 C CA . ASN A 1 73 ? -26.548 1.186 11.955 1.00 89.75 73 ASN A CA 1
ATOM 583 C C . ASN A 1 73 ? -26.900 0.229 13.099 1.00 89.75 73 ASN A C 1
ATOM 585 O O . ASN A 1 73 ? -27.799 0.529 13.884 1.00 89.75 73 ASN A O 1
ATOM 589 N N . ALA A 1 74 ? -26.146 -0.864 13.258 1.00 87.19 74 ALA A N 1
ATOM 590 C CA . ALA A 1 74 ? -26.329 -1.795 14.368 1.00 87.19 74 ALA A CA 1
ATOM 591 C C . ALA A 1 74 ? -26.109 -1.115 15.730 1.00 87.19 74 ALA A C 1
ATOM 593 O O . ALA A 1 74 ? -26.866 -1.355 16.669 1.00 87.19 74 ALA A O 1
ATOM 594 N N . LYS A 1 75 ? -25.118 -0.218 15.849 1.00 85.38 75 LYS A N 1
ATOM 595 C CA . LYS A 1 75 ? -24.909 0.582 17.068 1.00 85.38 75 LYS A CA 1
ATOM 596 C C . LYS A 1 75 ? -26.096 1.493 17.377 1.00 85.38 75 LYS A C 1
ATOM 598 O O . LYS A 1 75 ? -26.521 1.540 18.529 1.00 85.38 75 LYS A O 1
ATOM 603 N N . ASN A 1 76 ? -26.644 2.177 16.376 1.00 88.38 76 ASN A N 1
ATOM 604 C CA . ASN A 1 76 ? -27.811 3.046 16.550 1.00 88.38 76 ASN A CA 1
ATOM 605 C C . ASN A 1 76 ? -29.056 2.248 16.960 1.00 88.38 76 ASN A C 1
ATOM 607 O O . ASN A 1 76 ? -29.798 2.661 17.852 1.00 88.38 76 ASN A O 1
ATOM 611 N N . GLU A 1 77 ? -29.267 1.081 16.352 1.00 88.56 77 GLU A N 1
ATOM 612 C CA . GLU A 1 77 ? -30.369 0.188 16.711 1.00 88.56 77 GLU A CA 1
ATOM 613 C C . GLU A 1 77 ? -30.221 -0.345 18.144 1.00 88.56 77 GLU A C 1
ATOM 615 O O . GLU A 1 77 ? -31.179 -0.321 18.923 1.00 88.56 77 GLU A O 1
ATOM 620 N N . LEU A 1 78 ? -29.008 -0.753 18.530 1.00 83.12 78 LEU A N 1
ATOM 621 C CA . LEU A 1 78 ? -28.693 -1.174 19.895 1.00 83.12 78 LEU A CA 1
ATOM 622 C C . LEU A 1 78 ? -28.904 -0.045 20.908 1.00 83.12 78 LEU A C 1
ATOM 624 O O . LEU A 1 78 ? -29.489 -0.293 21.963 1.00 83.12 78 LEU A O 1
ATOM 628 N N . ALA A 1 79 ? -28.484 1.183 20.594 1.00 82.62 79 ALA A N 1
ATOM 629 C CA . ALA A 1 79 ? -28.692 2.345 21.454 1.00 82.62 79 ALA A CA 1
ATOM 630 C C . ALA A 1 79 ? -30.189 2.609 21.679 1.00 82.62 79 ALA A C 1
ATOM 632 O O . ALA A 1 79 ? -30.631 2.698 22.824 1.00 82.62 79 ALA A O 1
ATOM 633 N N . LYS A 1 80 ? -30.992 2.604 20.607 1.00 82.62 80 LYS A N 1
ATOM 634 C CA . LYS A 1 80 ? -32.451 2.788 20.680 1.00 82.62 80 LYS A CA 1
ATOM 635 C C . LYS A 1 80 ? -33.146 1.673 21.474 1.00 82.62 80 LYS A C 1
ATOM 637 O O . LYS A 1 80 ? -34.051 1.927 22.276 1.00 82.62 80 LYS A O 1
ATOM 642 N N . LYS A 1 81 ? -32.718 0.420 21.283 1.00 78.88 81 LYS A N 1
ATOM 643 C CA . LYS A 1 81 ? -33.236 -0.739 22.030 1.00 78.88 81 LYS A CA 1
ATOM 644 C C . LYS A 1 81 ? -32.849 -0.681 23.512 1.00 78.88 81 LYS A C 1
ATOM 646 O O . LYS A 1 81 ? -33.657 -1.046 24.366 1.00 78.88 81 LYS A O 1
ATOM 651 N N . GLY A 1 82 ? -31.642 -0.206 23.819 1.00 75.25 82 GLY A N 1
ATOM 652 C CA . GLY A 1 82 ? -31.174 0.051 25.180 1.00 75.25 82 GLY A CA 1
ATOM 653 C C . GLY A 1 82 ? -31.975 1.154 25.871 1.00 75.25 82 GLY A C 1
ATOM 654 O O . GLY A 1 82 ? -32.439 0.952 26.989 1.00 75.25 82 GLY A O 1
ATOM 655 N N . GLU A 1 83 ? -32.218 2.269 25.184 1.00 74.00 83 GLU A N 1
ATOM 656 C CA . GLU A 1 83 ? -33.013 3.394 25.692 1.00 74.00 83 GLU A CA 1
ATOM 657 C C . GLU A 1 83 ? -34.446 2.958 26.037 1.00 74.00 83 GLU A C 1
ATOM 659 O O . GLU A 1 83 ? -34.929 3.205 27.142 1.00 74.00 83 GLU A O 1
ATOM 664 N N . THR A 1 84 ? -35.073 2.167 25.161 1.00 72.69 84 THR A N 1
ATOM 665 C CA . THR A 1 84 ? -36.402 1.577 25.412 1.00 72.69 84 THR A CA 1
ATOM 666 C C . THR A 1 84 ? -36.397 0.644 26.633 1.00 72.69 84 THR A C 1
ATOM 668 O O . THR A 1 84 ? -37.331 0.647 27.437 1.00 72.69 84 THR A O 1
ATOM 671 N N . ARG A 1 85 ? -35.330 -0.147 26.815 1.00 65.38 85 ARG A N 1
ATOM 672 C CA . ARG A 1 85 ? -35.191 -1.060 27.961 1.00 65.38 85 ARG A CA 1
ATOM 673 C C . ARG A 1 85 ? -35.001 -0.299 29.280 1.00 65.38 85 ARG A C 1
ATOM 675 O O . ARG A 1 85 ? -35.566 -0.714 30.287 1.00 65.38 85 ARG A O 1
ATOM 682 N N . ILE A 1 86 ? -34.243 0.800 29.286 1.00 69.81 86 ILE A N 1
ATOM 683 C CA . ILE A 1 86 ? -34.043 1.638 30.482 1.00 69.81 86 ILE A CA 1
ATOM 684 C C . ILE A 1 86 ? -35.368 2.264 30.930 1.00 69.81 86 ILE A C 1
ATOM 686 O O . ILE A 1 86 ? -35.655 2.268 32.126 1.00 69.81 86 ILE A O 1
ATOM 690 N N . VAL A 1 87 ? -36.190 2.739 29.989 1.00 72.81 87 VAL A N 1
ATOM 691 C CA . VAL A 1 87 ? -37.521 3.295 30.292 1.00 72.81 87 VAL A CA 1
ATOM 692 C C . VAL A 1 87 ? -38.418 2.243 30.946 1.00 72.81 87 VAL A C 1
ATOM 694 O O . VAL A 1 87 ? -39.005 2.510 31.989 1.00 72.81 87 VAL A O 1
ATOM 697 N N . TYR A 1 88 ? -38.457 1.022 30.403 1.00 73.44 88 TYR A N 1
ATOM 698 C CA . TYR A 1 88 ? -39.241 -0.068 30.993 1.00 73.44 88 TYR A CA 1
ATOM 699 C C . TYR A 1 88 ? -38.773 -0.437 32.409 1.00 73.44 88 TYR A C 1
ATOM 701 O O . TYR A 1 88 ? -39.595 -0.624 33.302 1.00 73.44 88 TYR A O 1
ATOM 709 N N . ILE A 1 89 ? -37.456 -0.516 32.633 1.00 73.38 89 ILE A N 1
ATOM 710 C CA . ILE A 1 89 ? -36.901 -0.833 33.957 1.00 73.38 89 ILE A CA 1
ATOM 711 C C . ILE A 1 89 ? -37.246 0.267 34.963 1.00 73.38 89 ILE A C 1
ATOM 713 O O . ILE A 1 89 ? -37.679 -0.048 36.065 1.00 73.38 89 ILE A O 1
ATOM 717 N N . ARG A 1 90 ? -37.111 1.547 34.592 1.00 73.88 90 ARG A N 1
ATOM 718 C CA . ARG A 1 90 ? -37.502 2.661 35.471 1.00 73.88 90 ARG A CA 1
ATOM 719 C C . ARG A 1 90 ? -38.985 2.602 35.828 1.00 73.88 90 ARG A C 1
ATOM 721 O O . ARG A 1 90 ? -39.310 2.681 37.003 1.00 73.88 90 ARG A O 1
ATOM 728 N N . GLN A 1 91 ? -39.850 2.356 34.846 1.00 77.38 91 GLN A N 1
ATOM 729 C CA . GLN A 1 91 ? -41.290 2.213 35.070 1.00 77.38 91 GLN A CA 1
ATOM 730 C C . GLN A 1 91 ? -41.627 1.050 36.019 1.00 77.38 91 GLN A C 1
ATOM 732 O O . GLN A 1 91 ? -42.529 1.167 36.842 1.00 77.38 91 GLN A O 1
ATOM 737 N N . ALA A 1 92 ? -40.903 -0.070 35.919 1.00 75.44 92 ALA A N 1
ATOM 738 C CA . ALA A 1 92 ? -41.081 -1.216 36.809 1.00 75.44 92 ALA A CA 1
ATOM 739 C C . ALA A 1 92 ? -40.554 -0.954 38.233 1.00 75.44 92 ALA A C 1
ATOM 741 O O . ALA A 1 92 ? -41.115 -1.475 39.193 1.00 75.44 92 ALA A O 1
ATOM 742 N N . LEU A 1 93 ? -39.500 -0.144 38.372 1.00 74.25 93 LEU A N 1
ATOM 743 C CA . LEU A 1 93 ? -38.900 0.214 39.662 1.00 74.25 93 LEU A CA 1
ATOM 744 C C . LEU A 1 93 ? -39.662 1.329 40.398 1.00 74.25 93 LEU A C 1
ATOM 746 O O . LEU A 1 93 ? -39.574 1.403 41.618 1.00 74.25 93 LEU A O 1
ATOM 750 N N . GLU A 1 94 ? -40.440 2.166 39.702 1.00 72.00 94 GLU A N 1
ATOM 751 C CA . GLU A 1 94 ? -41.246 3.235 40.322 1.00 72.00 94 GLU A CA 1
ATOM 752 C C . GLU A 1 94 ? -42.242 2.710 41.372 1.00 72.00 94 GLU A C 1
ATOM 754 O O .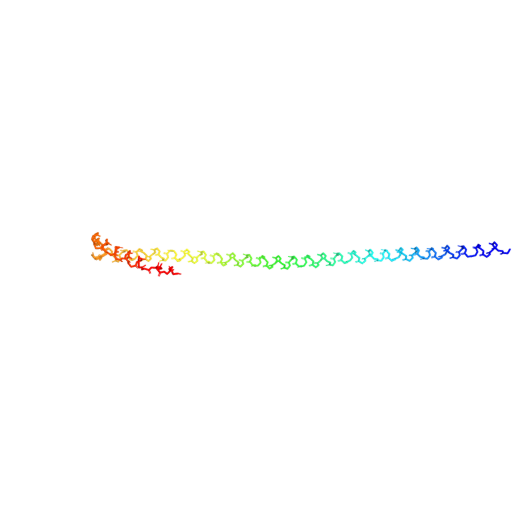 GLU A 1 94 ? -42.514 3.397 42.354 1.00 72.00 94 GLU A O 1
ATOM 759 N N . GLY A 1 95 ? -42.756 1.489 41.193 1.00 74.88 95 GLY A N 1
ATOM 760 C CA . GLY A 1 95 ? -43.683 0.846 42.129 1.00 74.88 95 GLY A CA 1
ATOM 761 C C . GLY A 1 95 ? -43.022 0.061 43.268 1.00 74.88 95 GLY A C 1
ATOM 762 O O . GLY A 1 95 ? -43.739 -0.420 44.145 1.00 74.88 95 GLY A O 1
ATOM 763 N N . ASP A 1 96 ? -41.693 -0.094 43.267 1.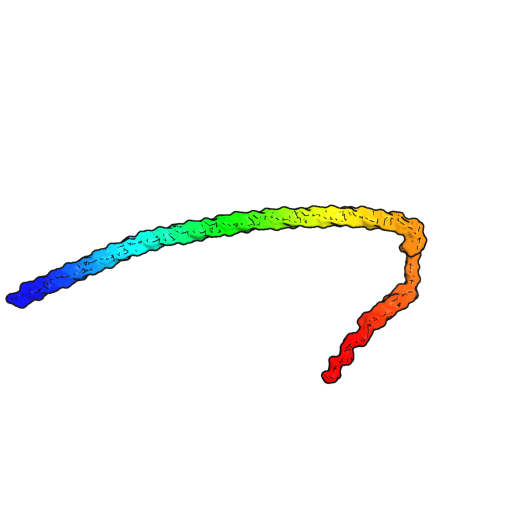00 80.94 96 ASP A N 1
ATOM 764 C CA . ASP A 1 96 ? -40.977 -0.892 44.266 1.00 80.94 96 ASP A CA 1
ATOM 765 C C . ASP A 1 96 ? -40.453 0.000 45.414 1.00 80.94 96 ASP A C 1
ATOM 767 O O . ASP A 1 96 ? -39.557 0.829 45.203 1.00 80.94 96 ASP A O 1
ATOM 771 N N . PRO A 1 97 ? -40.965 -0.152 46.652 1.00 75.50 97 PRO A N 1
ATOM 772 C CA . PRO A 1 97 ? -40.497 0.627 47.797 1.00 75.50 97 PRO A CA 1
ATOM 773 C C . PRO A 1 97 ? -39.013 0.388 48.119 1.00 75.50 97 PRO A C 1
ATOM 775 O O . PRO A 1 97 ? -38.358 1.289 48.643 1.00 75.50 97 PRO A O 1
ATOM 778 N N . CYS A 1 98 ? -38.446 -0.772 47.772 1.00 73.69 98 CYS A N 1
ATOM 779 C CA . CYS A 1 98 ? -37.031 -1.072 47.991 1.00 73.69 98 CYS A CA 1
ATOM 780 C C . CYS A 1 98 ? -36.097 -0.346 47.005 1.00 73.69 98 CYS A C 1
ATOM 782 O O . CYS A 1 98 ? -34.932 -0.136 47.335 1.00 73.69 98 CYS A O 1
ATOM 784 N N . ALA A 1 99 ? -36.584 0.064 45.828 1.00 75.56 99 ALA A N 1
ATOM 785 C CA . ALA A 1 99 ? -35.786 0.766 44.815 1.00 75.56 99 ALA A CA 1
ATOM 786 C C . ALA A 1 99 ? -35.700 2.286 45.051 1.00 75.56 99 ALA A C 1
ATOM 788 O O . ALA A 1 99 ? -34.729 2.923 44.642 1.00 75.56 99 ALA A O 1
ATOM 789 N N . ASN A 1 100 ? -36.697 2.859 45.730 1.00 70.25 100 ASN A N 1
ATOM 790 C CA . ASN A 1 100 ? -36.789 4.297 46.013 1.00 70.25 100 ASN A CA 1
ATOM 791 C C . ASN A 1 100 ? -36.259 4.684 47.406 1.00 70.25 100 ASN A C 1
ATOM 793 O O . ASN A 1 100 ? -36.110 5.869 47.712 1.00 70.25 100 ASN A O 1
ATOM 797 N N . GLN A 1 101 ? -35.971 3.700 48.262 1.00 80.75 101 GLN A N 1
ATOM 798 C CA . GLN A 1 101 ? -35.389 3.921 49.580 1.00 80.75 101 GLN A CA 1
ATOM 799 C C . GLN A 1 101 ? -33.895 4.247 49.437 1.00 80.75 101 GLN A C 1
ATOM 801 O O . GLN A 1 101 ? -33.112 3.419 48.971 1.00 80.75 101 GLN A O 1
ATOM 806 N N . LEU A 1 102 ? -33.469 5.436 49.877 1.00 78.19 102 LEU A N 1
ATOM 807 C CA . LEU A 1 102 ? -32.039 5.736 49.950 1.00 78.19 102 LEU A CA 1
ATOM 808 C C . LEU A 1 102 ? -31.358 4.789 50.942 1.00 78.19 102 LEU A C 1
ATOM 810 O O . LEU A 1 102 ? -31.798 4.642 52.086 1.00 78.19 102 LEU A O 1
ATOM 814 N N . VAL A 1 103 ? -30.248 4.186 50.512 1.00 81.75 103 VAL A N 1
ATOM 815 C CA . VAL A 1 103 ? -29.372 3.431 51.409 1.00 81.75 103 VAL A CA 1
ATOM 816 C C . VAL A 1 103 ? -28.818 4.409 52.453 1.00 81.75 103 VAL A C 1
ATOM 818 O O . VAL A 1 103 ? -28.254 5.437 52.068 1.00 81.75 103 VAL A O 1
ATOM 821 N N . PRO A 1 104 ? -28.964 4.131 53.762 1.00 88.44 104 PRO A N 1
ATOM 822 C CA . PRO A 1 104 ? -28.414 4.986 54.806 1.00 88.44 104 PRO A CA 1
ATOM 823 C C . PRO A 1 104 ? -26.914 5.210 54.595 1.00 88.44 104 PRO A C 1
ATOM 825 O O . PRO A 1 104 ? -26.167 4.249 54.394 1.00 88.44 104 PRO A O 1
ATOM 828 N N . SER A 1 105 ? -26.463 6.464 54.676 1.00 83.69 105 SER A N 1
ATOM 829 C CA . SER A 1 105 ? -25.065 6.839 54.415 1.00 83.69 105 SER A CA 1
ATOM 830 C C . SER A 1 105 ? -24.077 6.052 55.274 1.00 83.69 105 SER A C 1
ATOM 832 O O . SER A 1 105 ? -23.065 5.595 54.764 1.00 83.69 105 SER A O 1
ATOM 834 N N . ALA A 1 106 ? -24.420 5.779 56.535 1.00 84.69 106 ALA A N 1
ATOM 835 C CA . ALA A 1 106 ? -23.601 4.971 57.436 1.00 84.69 106 ALA A CA 1
ATOM 836 C C . ALA A 1 106 ? -23.350 3.541 56.915 1.00 84.69 106 ALA A C 1
ATOM 838 O O . ALA A 1 106 ? -22.246 3.016 57.052 1.00 84.69 106 ALA A O 1
ATOM 839 N N . ALA A 1 107 ? -24.352 2.911 56.292 1.00 85.31 107 ALA A N 1
ATOM 840 C CA . ALA A 1 107 ? -24.205 1.583 55.699 1.00 85.31 107 ALA A CA 1
ATOM 841 C C . ALA A 1 107 ? -23.377 1.643 54.405 1.00 85.31 107 ALA A C 1
ATOM 843 O O . ALA A 1 107 ? -22.505 0.803 54.193 1.00 85.31 107 ALA A O 1
ATOM 844 N N . ALA A 1 108 ? -23.609 2.663 53.572 1.00 87.25 108 ALA A N 1
ATOM 845 C CA . ALA A 1 108 ? -22.839 2.883 52.350 1.00 87.25 108 ALA A CA 1
ATOM 846 C C . ALA A 1 108 ? -21.355 3.168 52.645 1.00 87.25 108 ALA A C 1
ATOM 848 O O . ALA A 1 108 ? -20.478 2.603 51.993 1.00 87.25 108 ALA A O 1
ATOM 849 N N . ASP A 1 109 ? -21.066 3.989 53.655 1.00 92.12 109 ASP A N 1
ATOM 850 C CA . ASP A 1 109 ? -19.703 4.313 54.071 1.00 92.12 109 ASP A CA 1
ATOM 851 C C . ASP A 1 109 ? -18.998 3.109 54.699 1.00 92.12 109 ASP A C 1
ATOM 853 O O . ASP A 1 109 ? -17.847 2.850 54.361 1.00 92.12 109 ASP A O 1
ATOM 857 N N . SER A 1 110 ? -19.700 2.306 55.507 1.00 90.06 110 SER A N 1
ATOM 858 C CA . SER A 1 110 ? -19.144 1.065 56.071 1.00 90.06 110 SER A CA 1
ATOM 859 C C . SER A 1 110 ? -18.740 0.065 54.980 1.00 90.06 110 SER A C 1
ATOM 861 O O . SER A 1 110 ? -17.676 -0.550 55.048 1.00 90.06 110 SER A O 1
ATOM 863 N N . LEU A 1 111 ? -19.572 -0.086 53.943 1.00 90.44 111 LEU A N 1
ATOM 864 C CA . LEU A 1 111 ? -19.271 -0.950 52.796 1.00 90.44 111 LEU A CA 1
ATOM 865 C C . LEU A 1 111 ? -18.101 -0.411 51.966 1.00 90.44 111 LEU A C 1
ATOM 867 O O . LEU A 1 111 ? -17.237 -1.183 51.549 1.00 90.44 111 LEU A O 1
ATOM 871 N N . ARG A 1 112 ? -18.046 0.908 51.762 1.00 87.94 112 ARG A N 1
ATOM 872 C CA . ARG A 1 112 ? -16.959 1.577 51.037 1.00 87.94 112 ARG A CA 1
ATOM 873 C C . ARG A 1 112 ? -15.630 1.474 51.784 1.00 87.94 112 ARG A C 1
ATOM 875 O O . ARG A 1 112 ? -14.584 1.286 51.169 1.00 87.94 112 ARG A O 1
ATOM 882 N N . GLU A 1 113 ? -15.655 1.569 53.108 1.00 89.94 113 GLU A N 1
ATOM 883 C CA . GLU A 1 113 ? -14.476 1.383 53.950 1.00 89.94 113 GLU A CA 1
ATOM 884 C C . GLU A 1 113 ? -13.980 -0.070 53.924 1.00 89.94 113 GLU A C 1
ATOM 886 O O . GLU A 1 113 ? -12.782 -0.309 53.761 1.00 89.94 113 GLU A O 1
ATOM 891 N N . TYR A 1 114 ? -14.893 -1.043 53.963 1.00 87.25 114 TYR A N 1
ATOM 892 C CA . TYR A 1 114 ? -14.554 -2.458 53.800 1.00 87.25 114 TYR A CA 1
ATOM 893 C C . TYR A 1 114 ? -13.946 -2.770 52.419 1.00 87.25 114 TYR A C 1
ATOM 895 O O . TYR A 1 114 ? -12.922 -3.449 52.335 1.00 87.25 114 TYR A O 1
ATOM 903 N N . GLU A 1 115 ? -14.515 -2.233 51.334 1.00 89.06 115 GLU A N 1
ATOM 904 C CA . GLU A 1 115 ? -13.956 -2.359 49.979 1.00 89.06 115 GLU A CA 1
ATOM 905 C C . GLU A 1 115 ? -12.533 -1.789 49.901 1.00 89.06 115 GLU A C 1
ATOM 907 O O . GLU A 1 115 ? -11.614 -2.444 49.400 1.00 89.06 115 GLU A O 1
ATOM 912 N N . ASN A 1 116 ? -12.334 -0.579 50.429 1.00 87.50 116 ASN A N 1
ATOM 913 C CA . ASN A 1 116 ? -11.023 0.062 50.455 1.00 87.50 116 ASN A CA 1
ATOM 914 C C . ASN A 1 116 ? -10.012 -0.760 51.264 1.00 87.50 116 ASN A C 1
ATOM 916 O O . ASN A 1 116 ? -8.865 -0.897 50.836 1.00 87.50 116 ASN A O 1
ATOM 920 N N . SER A 1 117 ? -10.442 -1.363 52.377 1.00 85.06 117 SER A N 1
ATOM 921 C CA . SER A 1 117 ? -9.622 -2.284 53.167 1.00 85.06 117 SER A CA 1
ATOM 922 C C . SER A 1 117 ? -9.194 -3.509 52.348 1.00 85.06 117 SER A C 1
ATOM 924 O O . SER A 1 117 ? -8.001 -3.819 52.297 1.00 85.06 117 SER A O 1
ATOM 926 N N . LEU A 1 118 ? -10.122 -4.139 51.616 1.00 82.12 118 LEU A N 1
ATOM 927 C CA . LEU A 1 118 ? -9.824 -5.266 50.723 1.00 82.12 118 LEU A CA 1
ATOM 928 C C . LEU A 1 118 ? -8.854 -4.882 49.595 1.00 82.12 118 LEU A C 1
ATOM 930 O O . LEU A 1 118 ? -7.940 -5.645 49.277 1.00 82.12 118 LEU A O 1
ATOM 934 N N . ARG A 1 119 ? -9.011 -3.689 49.008 1.00 77.94 119 ARG A N 1
ATOM 935 C CA . ARG A 1 119 ? -8.115 -3.177 47.956 1.00 77.94 119 ARG A CA 1
ATOM 936 C C . ARG A 1 119 ? -6.724 -2.821 48.489 1.00 77.94 119 ARG A C 1
ATOM 938 O O . ARG A 1 119 ? -5.750 -2.898 47.745 1.00 77.94 119 ARG A O 1
ATOM 945 N N . SER A 1 120 ? -6.638 -2.451 49.765 1.00 71.62 120 SER A N 1
ATOM 946 C CA . SER A 1 120 ? -5.390 -2.140 50.469 1.00 71.62 120 SER A CA 1
ATOM 947 C C . SER A 1 120 ? -4.654 -3.366 51.028 1.00 71.62 120 SER A C 1
ATOM 949 O O . SER A 1 120 ? -3.652 -3.200 51.724 1.00 71.62 120 SER A O 1
ATOM 951 N N . GLY A 1 121 ? -5.120 -4.589 50.730 1.00 66.81 121 GLY A N 1
ATOM 952 C CA . GLY A 1 121 ? -4.431 -5.824 51.114 1.00 66.81 121 GLY A CA 1
ATOM 953 C C . GLY A 1 121 ? -2.944 -5.818 50.708 1.00 66.81 121 GLY A C 1
ATOM 954 O O . GLY A 1 121 ? -2.574 -5.124 49.759 1.00 66.81 121 GLY A O 1
ATOM 955 N N . PRO A 1 122 ? -2.074 -6.567 51.416 1.00 60.88 122 PRO A N 1
ATOM 956 C CA . PRO A 1 122 ? -0.620 -6.404 51.388 1.00 60.88 122 PRO A CA 1
ATOM 957 C C . PRO A 1 122 ? -0.020 -6.850 50.046 1.00 60.88 122 PRO A C 1
ATOM 959 O O . PRO A 1 122 ? 0.529 -7.940 49.903 1.00 60.88 122 PRO A O 1
ATOM 962 N N . GLY A 1 123 ? -0.116 -5.989 49.039 1.00 58.88 123 GLY A N 1
ATOM 963 C CA . GLY A 1 123 ? 0.610 -6.100 47.788 1.00 58.88 123 GLY A CA 1
ATOM 964 C C . GLY A 1 123 ? 2.055 -5.658 47.984 1.00 58.88 123 GLY A C 1
ATOM 965 O O . GLY A 1 123 ? 2.373 -4.489 47.793 1.00 58.88 123 GLY A O 1
ATOM 966 N N . GLY A 1 124 ? 2.923 -6.612 48.330 1.00 57.75 124 GLY A N 1
ATOM 967 C CA . GLY A 1 124 ? 4.355 -6.523 48.038 1.00 57.75 124 GLY A CA 1
ATOM 968 C C . GLY A 1 124 ? 5.262 -6.067 49.179 1.00 57.75 124 GLY A C 1
ATOM 969 O O . GLY A 1 124 ? 6.025 -5.118 49.017 1.00 57.75 124 GLY A O 1
ATOM 970 N N . ALA A 1 125 ? 5.270 -6.795 50.296 1.00 52.59 125 ALA A N 1
ATOM 971 C CA . ALA A 1 125 ? 6.497 -6.936 51.076 1.00 52.59 125 ALA A CA 1
ATOM 972 C C . ALA A 1 125 ? 7.334 -8.075 50.470 1.00 52.59 125 ALA A C 1
ATOM 974 O O . ALA A 1 125 ? 7.317 -9.192 50.972 1.00 52.59 125 ALA A O 1
ATOM 975 N N . ASP A 1 126 ? 8.045 -7.797 49.377 1.00 53.12 126 ASP A N 1
ATOM 976 C CA . ASP A 1 126 ? 9.260 -8.548 49.055 1.00 53.12 126 ASP A CA 1
ATOM 977 C C . ASP A 1 126 ? 10.326 -7.588 48.520 1.00 53.12 126 ASP A C 1
ATOM 979 O O . ASP A 1 126 ? 10.379 -7.232 47.343 1.00 53.12 126 ASP A O 1
ATOM 983 N N . LYS A 1 127 ? 11.133 -7.089 49.454 1.00 51.16 127 LYS A N 1
ATOM 984 C CA . LYS A 1 127 ? 12.465 -6.551 49.190 1.00 51.16 127 LYS A CA 1
ATOM 985 C C . LYS A 1 127 ? 13.393 -7.171 50.222 1.00 51.16 127 LYS A C 1
ATOM 987 O O . LYS A 1 127 ? 13.697 -6.548 51.240 1.00 51.16 127 LYS A O 1
ATOM 992 N N . ARG A 1 128 ? 13.760 -8.426 49.981 1.00 45.72 128 ARG A N 1
ATOM 993 C CA . ARG A 1 128 ? 15.015 -8.979 50.479 1.00 45.72 128 ARG A CA 1
ATOM 994 C C . ARG A 1 128 ? 16.102 -8.804 49.427 1.00 45.72 128 ARG A C 1
ATOM 996 O O . ARG A 1 128 ? 15.781 -8.949 48.229 1.00 45.72 128 ARG A O 1
#

pLDDT: mean 76.5, std 11.53, range [45.72, 94.88]

Organism: NCBI:txid1812935

Sequence (128 aa):
MISALVKRYWLQLLVVALIGVLAFFVNHYRDNAITYKDQRDKAKVRAETSEAITNNVITTMNLIRDISQATQNAKNELAKKGETRIVYIRQALEGDPCANQLVPSAAADSLREYENSLRSGPGGADKR

InterPro domains:
  IPR022538 Protein of unknown function DUF2570 [PF10828] (21-113)

Radius of gyration: 45.87 Å; chains: 1; bounding box: 103×16×111 Å

Secondary structure (DSSP, 8-state):
-HHHHHHHHHHHHHHHHHHHHHHHHHHHHHHHHHHHHHHHHHHHHHHHHHHHHHHHHHHHHHHHHHHHHHHHHHHHHHHHHHHHHHHHHHHHHTT-HHHHSPPPHHHHHHHHHHHHHHHTS-------

Foldseek 3Di:
DVVVVVVVVVVVVVVVVVVVVVVVVVVVVVVVVVVVVVVVVVVVVVVVVVVVVVVVVVVVVVVVVVVVVVVVVVVVVVVVVVVVVVVVVVVVLVPPPVSPDDDPVVVVVVVVVVVVVVVVPDDDPDDD